Protein AF-A0A8T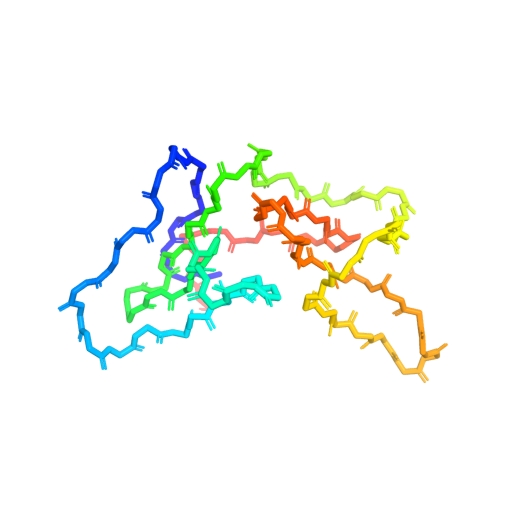4PBM9-F1 (afdb_monomer_lite)

pLDDT: mean 94.44, std 5.36, range [61.38, 98.38]

Structure (mmCIF, N/CA/C/O backbone):
data_AF-A0A8T4PBM9-F1
#
_entry.id   AF-A0A8T4PBM9-F1
#
loop_
_atom_site.group_PDB
_atom_site.id
_atom_site.type_symbol
_atom_site.label_atom_id
_atom_site.label_alt_id
_atom_site.label_comp_id
_atom_site.label_asym_id
_atom_site.label_entity_id
_atom_site.label_seq_id
_atom_site.pdbx_PDB_ins_code
_atom_site.Cartn_x
_atom_site.Cartn_y
_atom_site.Cartn_z
_atom_site.occupancy
_atom_site.B_iso_or_equiv
_atom_site.auth_seq_id
_atom_site.auth_comp_id
_atom_site.auth_asym_id
_atom_site.auth_atom_id
_atom_site.pdbx_PDB_model_num
ATOM 1 N N . MET A 1 1 ? -7.130 10.638 -6.230 1.00 81.31 1 MET A N 1
ATOM 2 C CA . MET A 1 1 ? -8.158 10.465 -5.184 1.00 81.31 1 MET A CA 1
ATOM 3 C C . MET A 1 1 ? -8.867 11.792 -4.963 1.00 81.31 1 MET A C 1
ATOM 5 O O . MET A 1 1 ? -8.251 12.827 -5.191 1.00 81.31 1 MET A O 1
ATOM 9 N N . LYS A 1 2 ? -10.145 11.777 -4.549 1.00 89.19 2 LYS A N 1
ATOM 10 C CA . LYS A 1 2 ? -10.842 13.014 -4.146 1.00 89.19 2 LYS A CA 1
ATOM 11 C C . LYS A 1 2 ? -10.382 13.528 -2.782 1.00 89.19 2 LYS A C 1
ATOM 13 O O . LYS A 1 2 ? -10.399 14.735 -2.587 1.00 89.19 2 LYS A O 1
ATOM 18 N N . GLY A 1 3 ? -9.999 12.627 -1.881 1.00 94.06 3 GLY A N 1
ATOM 19 C CA . GLY A 1 3 ? -9.447 12.977 -0.581 1.00 94.06 3 GLY A CA 1
ATOM 20 C C . GLY A 1 3 ? -7.936 13.183 -0.613 1.00 94.06 3 GLY A C 1
ATOM 21 O O . GLY A 1 3 ? -7.321 13.288 -1.683 1.00 94.06 3 GLY A O 1
ATOM 22 N N . SER A 1 4 ? -7.367 13.233 0.587 1.00 95.75 4 SER A N 1
ATOM 23 C CA . SER A 1 4 ? -5.935 13.407 0.839 1.00 95.75 4 SER A CA 1
ATOM 24 C C . SER A 1 4 ? -5.313 12.123 1.380 1.00 95.75 4 SER A C 1
ATOM 26 O O . SER A 1 4 ? -5.983 11.304 2.006 1.00 95.75 4 SER A O 1
ATOM 28 N N . CYS A 1 5 ? -4.024 11.950 1.150 1.00 97.50 5 CYS A N 1
ATOM 29 C CA . CYS A 1 5 ? -3.204 10.944 1.781 1.00 97.50 5 CYS A CA 1
ATOM 30 C C . CYS A 1 5 ? -2.506 11.553 3.001 1.00 97.50 5 CYS A C 1
ATOM 32 O O . CYS A 1 5 ? -2.024 12.686 2.972 1.00 97.50 5 CYS A O 1
ATOM 34 N N . PHE A 1 6 ? -2.443 10.798 4.090 1.00 97.19 6 PHE A N 1
ATOM 35 C CA . PHE A 1 6 ? -1.709 11.195 5.282 1.00 97.19 6 PHE A CA 1
ATOM 36 C C . PHE A 1 6 ? -1.177 9.984 6.043 1.00 97.19 6 PHE A C 1
ATOM 38 O O . PHE A 1 6 ? -1.758 8.899 6.015 1.00 97.19 6 PHE A O 1
ATOM 45 N N . ALA A 1 7 ? -0.086 10.202 6.775 1.00 97.38 7 ALA A N 1
ATOM 46 C CA . ALA A 1 7 ? 0.461 9.228 7.706 1.00 97.38 7 ALA A CA 1
ATOM 47 C C . ALA A 1 7 ? 0.150 9.629 9.155 1.00 97.38 7 ALA A C 1
ATOM 49 O O . ALA A 1 7 ? 0.259 10.803 9.521 1.00 97.38 7 ALA A O 1
ATOM 50 N N . GLN A 1 8 ? -0.225 8.665 9.992 1.00 96.38 8 GLN A N 1
ATOM 51 C CA . GLN A 1 8 ? -0.417 8.862 11.434 1.00 96.38 8 GLN A CA 1
ATOM 52 C C . GLN A 1 8 ? -0.202 7.554 12.194 1.00 96.38 8 GLN A C 1
ATOM 54 O O . GLN A 1 8 ? -0.298 6.488 11.616 1.00 96.38 8 GLN A O 1
ATOM 59 N N . LEU A 1 9 ? 0.027 7.621 13.509 1.00 95.00 9 LEU A N 1
ATOM 60 C CA . LEU A 1 9 ? 0.382 6.440 14.311 1.00 95.00 9 LEU A CA 1
ATOM 61 C C . LEU A 1 9 ? -0.664 5.314 14.280 1.00 95.00 9 LEU A C 1
ATOM 63 O O . LEU A 1 9 ? -0.320 4.156 14.492 1.00 95.00 9 LEU A O 1
ATOM 67 N N . THR A 1 10 ? -1.941 5.649 14.106 1.00 95.56 10 THR A N 1
ATOM 68 C CA . THR A 1 10 ? -3.010 4.650 14.070 1.00 95.56 10 THR A CA 1
ATOM 69 C C . THR A 1 10 ? -4.051 5.032 13.037 1.00 95.56 10 THR A C 1
ATOM 71 O O . THR A 1 10 ? -4.652 6.107 13.117 1.00 95.56 10 THR A O 1
ATOM 74 N N . CYS A 1 11 ? -4.308 4.136 12.094 1.00 96.75 11 CYS A N 1
ATOM 75 C CA . CYS A 1 11 ? -5.328 4.323 11.078 1.00 96.75 11 CYS A CA 1
ATOM 76 C C . CYS A 1 11 ? -6.650 3.722 11.552 1.00 96.75 11 CYS A C 1
ATOM 78 O O . CYS A 1 11 ? -6.886 2.523 11.458 1.00 96.75 11 CYS A O 1
ATOM 80 N N . THR A 1 12 ? -7.552 4.578 12.038 1.00 93.88 12 THR A N 1
ATOM 81 C CA . THR A 1 12 ? -8.929 4.188 12.367 1.00 93.88 12 THR A CA 1
ATOM 82 C C . THR A 1 12 ? -9.921 4.917 11.474 1.00 93.88 12 THR A C 1
ATOM 84 O O . THR A 1 12 ? -9.782 6.107 11.202 1.00 93.88 12 THR A O 1
ATOM 87 N N . THR A 1 13 ? -10.933 4.190 11.014 1.00 90.94 13 THR A N 1
ATOM 88 C CA . THR A 1 13 ? -12.045 4.722 10.225 1.00 90.94 13 THR A CA 1
ATOM 89 C C . THR A 1 13 ? -13.351 4.165 10.775 1.00 90.94 13 THR A C 1
ATOM 91 O O . THR A 1 13 ? -13.413 3.016 11.215 1.00 90.94 13 THR A O 1
ATOM 94 N N . ASN A 1 14 ? -14.393 4.991 10.805 1.00 86.75 14 ASN A N 1
ATOM 95 C CA . ASN A 1 14 ? -15.706 4.660 11.362 1.00 86.75 14 ASN A CA 1
ATOM 96 C C . ASN A 1 14 ? -16.848 4.869 10.354 1.00 86.75 14 ASN A C 1
ATOM 98 O O . ASN A 1 14 ? -18.015 4.875 10.742 1.00 86.75 14 ASN A O 1
ATOM 102 N N . ASP A 1 15 ? -16.528 5.032 9.069 1.00 90.50 15 ASP A N 1
ATOM 103 C CA . ASP A 1 15 ? -17.513 5.332 8.023 1.00 90.50 15 ASP A CA 1
ATOM 104 C C . ASP A 1 15 ? -18.273 4.099 7.496 1.00 90.50 15 ASP A C 1
ATOM 106 O O . ASP A 1 15 ? -19.213 4.237 6.711 1.00 90.50 15 ASP A O 1
ATOM 110 N N . GLY A 1 16 ? -17.857 2.894 7.908 1.00 91.94 16 GLY A N 1
ATOM 111 C CA . GLY A 1 16 ? -18.449 1.611 7.51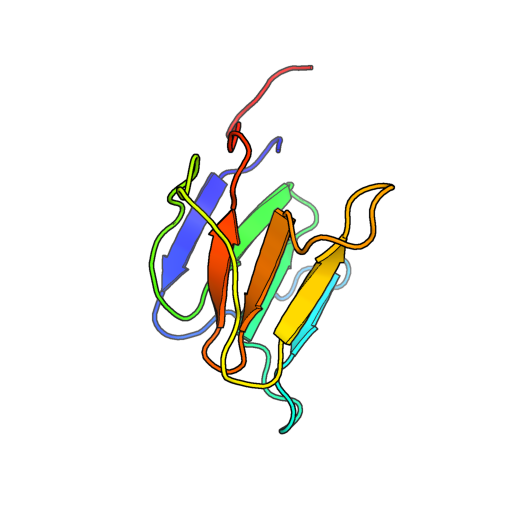7 1.00 91.94 16 GLY A CA 1
ATOM 112 C C . GLY A 1 16 ? -18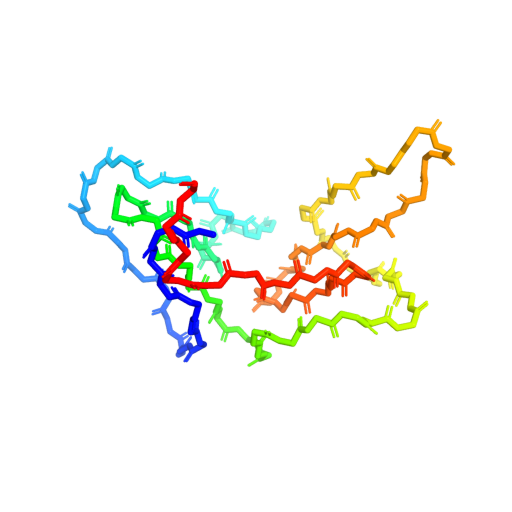.276 1.229 6.042 1.00 91.94 16 GLY A C 1
ATOM 113 O O . GLY A 1 16 ? -18.799 0.198 5.631 1.00 91.94 16 GLY A O 1
ATOM 114 N N . ASN A 1 17 ? -17.564 2.037 5.253 1.00 95.00 17 ASN A N 1
ATOM 115 C CA . ASN A 1 17 ? -17.433 1.897 3.798 1.00 95.00 17 ASN A CA 1
ATOM 116 C C . ASN A 1 17 ? -15.973 1.984 3.322 1.00 95.00 17 ASN A C 1
ATOM 118 O O . ASN A 1 17 ? -15.711 2.104 2.126 1.00 95.00 17 ASN A O 1
ATOM 122 N N . SER A 1 18 ? -15.023 1.943 4.253 1.00 96.50 18 SER A N 1
ATOM 123 C CA . SER A 1 18 ? -13.599 2.011 3.948 1.00 96.50 18 SER A CA 1
ATOM 124 C C . SER A 1 18 ? -13.067 0.701 3.366 1.00 96.50 18 SER A C 1
ATOM 126 O O . SER A 1 18 ? -13.389 -0.388 3.843 1.00 96.50 18 SER A O 1
ATOM 128 N N . PHE A 1 19 ? -12.182 0.812 2.378 1.00 96.56 19 PHE A N 1
ATOM 129 C CA . PHE A 1 19 ? -11.299 -0.274 1.975 1.00 96.56 19 PHE A CA 1
ATOM 130 C C . PHE A 1 19 ? -10.143 -0.355 2.973 1.00 96.56 19 PHE A C 1
ATOM 132 O O . PHE A 1 19 ? -9.308 0.547 3.036 1.00 96.56 19 PHE A O 1
ATOM 139 N N . ILE A 1 20 ? -10.129 -1.412 3.780 1.00 97.00 20 ILE A N 1
ATOM 140 C CA . ILE A 1 20 ? -9.153 -1.612 4.852 1.00 97.00 20 ILE A CA 1
ATOM 141 C C . ILE A 1 20 ? -8.037 -2.527 4.362 1.00 97.00 20 ILE A C 1
ATOM 143 O O . ILE A 1 20 ? -8.295 -3.589 3.793 1.00 97.00 20 ILE A O 1
ATOM 147 N N . ILE A 1 21 ? -6.798 -2.131 4.639 1.00 96.81 21 ILE A N 1
ATOM 148 C CA . ILE A 1 21 ? -5.608 -2.948 4.433 1.00 96.81 21 ILE A CA 1
ATOM 149 C C . ILE A 1 21 ? -5.078 -3.307 5.816 1.00 96.81 21 ILE A C 1
ATOM 151 O O . ILE A 1 21 ? -4.642 -2.443 6.581 1.00 96.81 21 ILE A O 1
ATOM 155 N N . ALA A 1 22 ? -5.159 -4.594 6.138 1.00 94.69 22 ALA A N 1
ATOM 156 C CA . ALA A 1 22 ? -4.654 -5.143 7.382 1.00 94.69 22 ALA A CA 1
ATOM 157 C C . ALA A 1 22 ? -3.356 -5.918 7.144 1.00 94.69 22 ALA A C 1
ATOM 159 O O . ALA A 1 22 ? -3.154 -6.512 6.083 1.00 94.69 22 ALA A O 1
ATOM 160 N N . ASN A 1 23 ? -2.479 -5.911 8.142 1.00 93.06 23 ASN A N 1
ATOM 161 C CA . ASN A 1 23 ? -1.277 -6.730 8.124 1.00 93.06 23 ASN A CA 1
ATOM 162 C C . ASN A 1 23 ? -1.592 -8.193 8.479 1.00 93.06 23 ASN A C 1
ATOM 164 O O . ASN A 1 23 ? -2.720 -8.550 8.812 1.00 93.06 23 ASN A O 1
ATOM 168 N N . ALA A 1 24 ? -0.573 -9.055 8.454 1.00 89.38 24 ALA A N 1
ATOM 169 C CA . ALA A 1 24 ? -0.724 -10.492 8.703 1.00 89.38 24 ALA A CA 1
ATOM 170 C C . ALA A 1 24 ? -1.170 -10.860 10.140 1.00 89.38 24 ALA A C 1
ATOM 172 O O . ALA A 1 24 ? -1.319 -12.038 10.452 1.00 89.38 24 ALA A O 1
ATOM 173 N N . THR A 1 25 ? -1.363 -9.870 11.020 1.00 93.12 25 THR A N 1
ATOM 174 C CA . THR A 1 25 ? -1.895 -10.032 12.385 1.00 93.12 25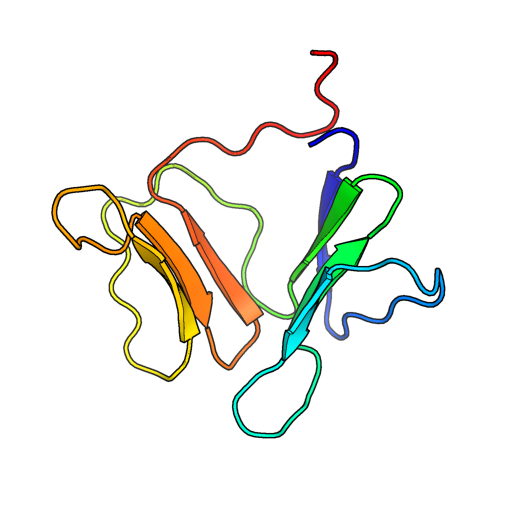 THR A CA 1
ATOM 175 C C . THR A 1 25 ? -3.302 -9.448 12.548 1.00 93.12 25 THR A C 1
ATOM 177 O O . THR A 1 25 ? -3.727 -9.202 13.673 1.00 93.12 25 THR A O 1
ATOM 180 N N . ASP A 1 26 ? -4.004 -9.200 11.437 1.00 91.62 26 ASP A N 1
ATOM 181 C CA . ASP A 1 26 ? -5.344 -8.597 11.368 1.00 91.62 26 ASP A CA 1
ATOM 182 C C . ASP A 1 26 ? -5.441 -7.161 11.923 1.00 91.62 26 ASP A C 1
ATOM 184 O O . ASP A 1 26 ? -6.535 -6.631 12.125 1.00 91.62 26 ASP A O 1
ATOM 188 N N . ASN A 1 27 ? -4.307 -6.483 12.122 1.00 94.31 27 ASN A N 1
ATOM 189 C CA . ASN A 1 27 ? -4.291 -5.068 12.487 1.00 94.31 27 ASN A CA 1
ATOM 190 C C . ASN A 1 27 ? -4.442 -4.210 11.230 1.00 94.31 27 ASN A C 1
ATOM 192 O O . ASN A 1 27 ? -3.716 -4.414 10.258 1.00 94.31 27 ASN A O 1
ATOM 196 N N . THR A 1 28 ? -5.367 -3.246 11.253 1.00 96.00 28 THR A N 1
ATOM 197 C CA . THR A 1 28 ? -5.475 -2.228 10.196 1.00 96.00 28 THR A CA 1
ATOM 198 C C . THR A 1 28 ? -4.203 -1.397 10.189 1.00 96.00 28 THR A C 1
ATOM 200 O O . THR A 1 28 ? -3.865 -0.844 11.221 1.00 96.00 28 THR A O 1
ATOM 203 N N . VAL A 1 29 ? -3.534 -1.306 9.042 1.00 97.44 29 VAL A N 1
ATOM 204 C CA . VAL A 1 29 ? -2.301 -0.513 8.876 1.00 97.44 29 VAL A CA 1
ATOM 205 C C . VAL A 1 29 ? -2.428 0.565 7.805 1.00 97.44 29 VAL A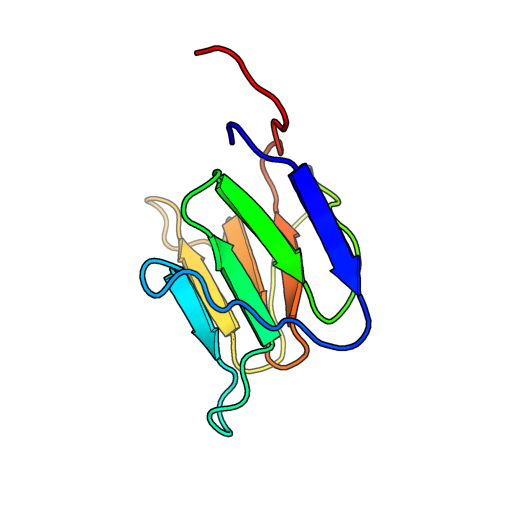 C 1
ATOM 207 O O . VAL A 1 29 ? -1.608 1.474 7.716 1.00 97.44 29 VAL A O 1
ATOM 210 N N . ALA A 1 30 ? -3.476 0.481 6.987 1.00 97.88 30 ALA A N 1
ATOM 211 C CA . ALA A 1 30 ? -3.873 1.533 6.072 1.00 97.88 30 ALA A CA 1
ATOM 212 C C . ALA A 1 30 ? -5.362 1.416 5.738 1.00 97.88 30 ALA A C 1
ATOM 214 O O . ALA A 1 30 ? -5.971 0.348 5.859 1.00 97.88 30 ALA A O 1
ATOM 215 N N . PHE A 1 31 ? -5.957 2.507 5.268 1.00 97.75 31 PHE A N 1
ATOM 216 C CA . PHE A 1 31 ? -7.292 2.467 4.675 1.00 97.75 31 PHE A CA 1
ATOM 217 C C . PHE A 1 31 ? -7.428 3.478 3.545 1.00 97.75 31 PHE A C 1
ATOM 219 O O . PHE A 1 31 ? -6.696 4.463 3.498 1.00 97.75 31 PHE A O 1
ATOM 226 N N . ILE A 1 32 ? -8.431 3.265 2.695 1.00 97.00 32 ILE A N 1
ATOM 227 C CA . ILE A 1 32 ? -9.030 4.303 1.853 1.00 97.00 32 ILE A CA 1
ATOM 228 C C . ILE A 1 32 ? -10.500 4.418 2.252 1.00 97.00 32 ILE A C 1
ATOM 230 O O . ILE A 1 32 ? -11.234 3.433 2.164 1.00 97.00 32 ILE A O 1
ATOM 234 N N . ASN A 1 33 ? -10.931 5.584 2.721 1.00 96.56 33 ASN A N 1
ATOM 235 C CA . ASN A 1 33 ? -12.295 5.786 3.209 1.00 96.56 33 ASN A CA 1
ATOM 236 C C . ASN A 1 33 ? -13.252 6.244 2.087 1.00 96.56 33 ASN A C 1
ATOM 238 O O . ASN A 1 33 ? -12.865 6.443 0.934 1.00 96.56 33 ASN A O 1
ATOM 242 N N . SER A 1 34 ? -14.525 6.428 2.427 1.00 94.69 34 SER A N 1
ATOM 243 C CA . SER A 1 34 ? -15.589 6.828 1.495 1.00 94.69 34 SER A CA 1
ATOM 244 C C . SER A 1 34 ? -15.459 8.249 0.934 1.00 94.69 34 SER A C 1
ATOM 246 O O . SER A 1 34 ? -15.986 8.523 -0.147 1.00 94.69 34 SER A O 1
ATOM 248 N N . THR A 1 35 ? -14.739 9.151 1.609 1.00 93.25 35 THR A N 1
ATOM 249 C CA . THR A 1 35 ? -14.373 10.473 1.066 1.00 93.25 35 THR A CA 1
ATOM 250 C C . THR A 1 35 ? -13.177 10.389 0.115 1.00 93.25 35 THR A C 1
ATOM 252 O O . THR A 1 35 ? -12.891 11.338 -0.619 1.00 93.25 35 THR A O 1
ATOM 255 N N . GLY A 1 36 ? -12.537 9.220 0.045 1.00 93.62 36 GLY A N 1
ATOM 256 C CA . GLY A 1 36 ? -11.356 8.963 -0.756 1.00 93.62 36 GLY A CA 1
ATOM 257 C C . GLY A 1 36 ? -10.087 9.476 -0.095 1.00 93.62 36 GLY A C 1
ATOM 258 O O . GLY A 1 36 ? -9.145 9.761 -0.824 1.00 93.62 36 GLY A O 1
ATOM 259 N N . ASP A 1 37 ? -10.074 9.642 1.227 1.00 95.88 37 ASP A N 1
ATOM 260 C CA . ASP A 1 37 ? -8.857 9.865 1.998 1.00 95.88 37 ASP A CA 1
ATOM 261 C C . ASP A 1 37 ? -8.132 8.543 2.230 1.00 95.88 37 ASP A C 1
ATOM 263 O O . ASP A 1 37 ? -8.767 7.502 2.419 1.00 95.88 37 ASP A O 1
ATOM 267 N N . MET A 1 38 ? -6.805 8.599 2.248 1.00 97.12 38 MET A N 1
ATOM 268 C CA . MET A 1 38 ? -5.931 7.460 2.483 1.00 97.12 38 MET A CA 1
ATOM 269 C C . MET A 1 38 ? -5.103 7.684 3.742 1.00 97.12 38 MET A C 1
ATOM 271 O O . MET A 1 38 ? -4.401 8.683 3.857 1.00 97.12 38 MET A O 1
ATOM 275 N N . CYS A 1 39 ? -5.167 6.735 4.666 1.00 98.12 39 CYS A N 1
ATOM 276 C CA . CYS A 1 39 ? -4.336 6.727 5.863 1.00 98.12 39 CYS A CA 1
ATOM 277 C C . CYS A 1 39 ? -3.272 5.638 5.749 1.00 98.12 39 CYS A C 1
ATOM 279 O O . CYS A 1 39 ? -3.594 4.529 5.320 1.00 98.12 39 CYS A O 1
ATOM 281 N N . LEU A 1 40 ? -2.051 5.949 6.179 1.00 98.38 40 LEU A N 1
ATOM 282 C CA . LEU A 1 40 ? -0.928 5.024 6.328 1.00 98.38 40 LEU A CA 1
ATOM 283 C C . LEU A 1 40 ? -0.416 5.061 7.774 1.00 98.38 40 LEU A C 1
ATOM 285 O O . LEU A 1 40 ? -0.241 6.144 8.336 1.00 98.38 40 LEU A O 1
ATOM 289 N N . GLU A 1 41 ? -0.164 3.906 8.393 1.00 97.94 41 GLU A N 1
ATOM 290 C CA . GLU A 1 41 ? 0.397 3.874 9.753 1.00 97.94 41 GLU A CA 1
ATOM 291 C C . GLU A 1 41 ? 1.898 4.181 9.800 1.00 97.94 41 GLU A C 1
ATOM 293 O O . GLU A 1 41 ? 2.432 4.588 10.838 1.00 97.94 41 GLU A O 1
ATOM 298 N N . LYS A 1 42 ? 2.585 4.042 8.663 1.00 95.81 42 LYS A N 1
ATOM 299 C CA . LYS A 1 42 ? 4.013 4.315 8.536 1.00 95.81 42 LYS A CA 1
ATOM 300 C C . LYS A 1 42 ? 4.345 4.952 7.195 1.00 95.81 42 LYS A C 1
ATOM 302 O O . LYS A 1 42 ? 3.615 4.818 6.221 1.00 95.81 42 LYS A O 1
ATOM 307 N N . GLY A 1 43 ? 5.489 5.629 7.179 1.00 89.75 43 GLY A N 1
ATOM 308 C CA . GLY A 1 43 ? 6.043 6.234 5.981 1.00 89.75 43 GLY A CA 1
ATOM 309 C C . GLY A 1 43 ? 5.402 7.574 5.686 1.00 89.75 43 GLY A C 1
ATOM 310 O O . GLY A 1 43 ? 5.078 8.347 6.593 1.00 89.75 43 GLY A O 1
ATOM 311 N N . ASP A 1 44 ? 5.263 7.848 4.402 1.00 91.31 44 ASP A N 1
ATOM 312 C CA . ASP A 1 44 ? 4.655 9.053 3.880 1.00 91.31 44 ASP A CA 1
ATOM 313 C C . ASP A 1 44 ? 3.858 8.744 2.609 1.00 91.31 44 ASP A C 1
ATOM 315 O O . ASP A 1 44 ? 3.786 7.617 2.122 1.00 91.31 44 ASP A O 1
ATOM 319 N N . CYS A 1 45 ? 3.222 9.776 2.075 1.00 95.19 45 CYS A N 1
ATOM 320 C CA . CYS A 1 45 ? 2.463 9.707 0.835 1.00 95.19 45 CYS A CA 1
ATOM 321 C C . CYS A 1 45 ? 3.357 9.925 -0.391 1.00 95.19 45 CYS A C 1
ATOM 323 O O . CYS A 1 45 ? 2.930 10.558 -1.356 1.00 95.19 45 CYS A O 1
ATOM 325 N N . SER A 1 46 ? 4.616 9.478 -0.334 1.00 95.38 46 SER A N 1
ATOM 326 C CA . SER A 1 46 ? 5.542 9.633 -1.450 1.00 95.38 46 SER A CA 1
ATOM 327 C C . SER A 1 46 ? 5.124 8.793 -2.653 1.00 95.38 46 SER A C 1
ATOM 329 O O . SER A 1 46 ? 4.547 7.706 -2.557 1.00 95.38 46 SER A O 1
ATOM 331 N N . ASP A 1 47 ? 5.428 9.333 -3.824 1.00 96.25 47 ASP A N 1
ATOM 332 C CA . ASP A 1 47 ? 5.208 8.701 -5.109 1.00 96.25 47 ASP A CA 1
ATOM 333 C C . ASP A 1 47 ? 6.526 8.634 -5.894 1.00 96.25 47 ASP A C 1
ATOM 335 O O . ASP A 1 47 ? 7.590 9.015 -5.400 1.00 96.25 47 ASP A O 1
ATOM 339 N N . GLN A 1 48 ? 6.479 8.089 -7.108 1.00 97.44 48 GLN A N 1
ATOM 340 C CA . GLN A 1 48 ? 7.621 8.012 -8.025 1.00 97.44 48 GLN A CA 1
ATOM 341 C C . GLN A 1 48 ? 8.853 7.300 -7.439 1.00 97.44 48 GLN A C 1
ATOM 343 O O . GLN A 1 48 ? 10.000 7.593 -7.787 1.00 97.44 48 GLN A O 1
ATOM 348 N N . SER A 1 49 ? 8.624 6.316 -6.568 1.00 97.31 49 SER A N 1
ATOM 349 C CA . SER A 1 49 ? 9.666 5.421 -6.071 1.00 97.31 49 SER A CA 1
ATOM 350 C C . SER A 1 49 ? 10.387 4.737 -7.234 1.00 97.31 49 SER A C 1
ATOM 352 O O . SER A 1 49 ? 9.755 4.248 -8.169 1.00 97.31 49 SER A O 1
ATOM 354 N N . LEU A 1 50 ? 11.719 4.637 -7.157 1.00 97.12 50 LEU A N 1
ATOM 355 C CA . LEU A 1 50 ? 12.531 4.014 -8.214 1.00 97.12 50 LEU A CA 1
ATOM 356 C C . LEU A 1 50 ? 12.148 2.548 -8.471 1.00 97.12 50 LEU A C 1
ATOM 358 O O . LEU A 1 50 ? 12.205 2.074 -9.603 1.00 97.12 50 LEU A O 1
ATOM 362 N N . SER A 1 51 ? 11.789 1.817 -7.413 1.00 96.31 51 SER A N 1
ATOM 363 C CA . SER A 1 51 ? 11.322 0.433 -7.486 1.00 96.31 51 SER A CA 1
ATOM 364 C C . SER A 1 51 ? 10.613 0.045 -6.193 1.00 96.31 51 SER A C 1
ATOM 366 O O . SER A 1 51 ? 11.056 0.461 -5.124 1.00 96.31 51 SER A O 1
ATOM 368 N N . CYS A 1 52 ? 9.603 -0.818 -6.278 1.00 97.50 52 CYS A N 1
ATOM 369 C CA . CYS A 1 52 ? 8.889 -1.335 -5.115 1.00 97.50 52 CYS A CA 1
ATOM 370 C C . CYS A 1 52 ? 9.141 -2.837 -4.947 1.00 97.50 52 CYS A C 1
ATOM 372 O O . CYS A 1 52 ? 8.604 -3.652 -5.691 1.00 97.50 52 CYS A O 1
ATOM 374 N N . ASN A 1 53 ? 9.959 -3.201 -3.957 1.00 96.00 53 ASN A N 1
ATOM 375 C CA . ASN A 1 53 ? 10.343 -4.585 -3.663 1.00 96.00 53 ASN A CA 1
ATOM 376 C C . ASN A 1 53 ? 10.144 -4.874 -2.165 1.00 96.00 53 ASN A C 1
ATOM 378 O O . ASN A 1 53 ? 11.099 -4.766 -1.394 1.00 96.00 53 ASN A O 1
ATOM 382 N N . PRO A 1 54 ? 8.916 -5.199 -1.725 1.00 93.12 54 PRO A N 1
ATOM 383 C CA . PRO A 1 54 ? 8.636 -5.393 -0.307 1.00 93.12 54 PRO A CA 1
ATOM 384 C C . PRO A 1 54 ? 9.372 -6.635 0.217 1.00 93.12 54 PRO A C 1
ATOM 386 O O . PRO A 1 54 ? 9.334 -7.698 -0.405 1.00 93.12 54 PRO A O 1
ATOM 389 N N . THR A 1 55 ? 10.033 -6.501 1.368 1.00 89.38 55 THR A N 1
ATOM 390 C CA . THR A 1 55 ? 10.818 -7.569 2.025 1.00 89.38 55 THR A CA 1
ATOM 391 C C . THR A 1 55 ? 10.020 -8.356 3.068 1.00 89.38 55 THR A C 1
ATOM 393 O O . THR A 1 55 ? 10.518 -9.333 3.628 1.00 89.38 55 THR A O 1
ATOM 396 N N . ARG A 1 56 ? 8.782 -7.930 3.331 1.00 88.75 56 ARG A N 1
ATOM 397 C CA . ARG A 1 56 ? 7.824 -8.518 4.274 1.00 88.75 56 ARG A CA 1
ATOM 398 C C . ARG A 1 56 ? 6.466 -8.686 3.586 1.00 88.75 56 ARG A C 1
ATOM 400 O O . ARG A 1 56 ? 6.294 -8.267 2.437 1.00 88.75 56 ARG A O 1
ATOM 407 N N . ASP A 1 57 ? 5.516 -9.298 4.289 1.00 91.38 57 ASP A N 1
ATOM 408 C CA . ASP A 1 57 ? 4.133 -9.420 3.824 1.00 91.38 57 ASP A CA 1
ATOM 409 C C . ASP A 1 57 ? 3.560 -8.045 3.475 1.00 91.38 57 ASP A C 1
ATOM 411 O O . ASP A 1 57 ? 3.774 -7.070 4.197 1.00 91.38 57 ASP A O 1
ATOM 415 N N . ALA A 1 58 ? 2.869 -7.968 2.341 1.00 95.31 58 ALA A N 1
ATOM 416 C CA . ALA A 1 58 ? 2.351 -6.719 1.810 1.00 95.31 58 ALA A CA 1
ATOM 417 C C . ALA A 1 58 ? 1.129 -6.968 0.927 1.00 95.31 58 ALA A C 1
ATOM 419 O O . ALA A 1 58 ? 1.077 -7.959 0.191 1.00 95.31 58 ALA A O 1
ATOM 420 N N . PHE A 1 59 ? 0.195 -6.020 0.937 1.00 96.00 59 PHE A N 1
ATOM 421 C CA . PHE A 1 59 ? -0.775 -5.873 -0.140 1.00 96.00 59 PHE A CA 1
ATOM 422 C C . PHE A 1 59 ? -0.048 -5.296 -1.356 1.00 96.00 59 PHE A C 1
ATOM 424 O O . PHE A 1 59 ? 0.634 -4.280 -1.237 1.00 96.00 59 PHE A O 1
ATOM 431 N N . LYS A 1 60 ? -0.157 -5.945 -2.519 1.00 97.12 60 LYS A N 1
ATOM 432 C CA . LYS A 1 60 ? 0.604 -5.579 -3.722 1.00 97.12 60 LYS A CA 1
ATOM 433 C C . LYS A 1 60 ? -0.328 -5.333 -4.895 1.00 97.12 60 LYS A C 1
ATOM 435 O O . LYS A 1 60 ? -1.248 -6.111 -5.136 1.00 97.12 60 LYS A O 1
ATOM 440 N N . ILE A 1 61 ? -0.019 -4.300 -5.668 1.00 97.62 61 ILE A N 1
ATOM 441 C CA . ILE A 1 61 ? -0.580 -4.081 -6.999 1.00 97.62 61 ILE A CA 1
ATOM 442 C C . ILE A 1 61 ? 0.525 -4.382 -8.005 1.00 97.62 61 ILE A C 1
ATOM 444 O O . ILE A 1 61 ? 1.624 -3.822 -7.929 1.00 97.62 61 ILE A O 1
ATOM 448 N N . LEU A 1 62 ? 0.228 -5.287 -8.935 1.00 97.69 62 LEU A N 1
ATOM 449 C CA . LEU A 1 62 ? 1.142 -5.702 -9.992 1.00 97.69 62 LEU A CA 1
ATOM 450 C C . LEU A 1 62 ? 0.744 -5.060 -11.323 1.00 97.69 62 LEU A C 1
ATOM 452 O O . LEU A 1 62 ? -0.438 -4.824 -11.578 1.00 97.69 62 LEU A O 1
ATOM 456 N N . ASN A 1 63 ? 1.725 -4.791 -12.181 1.00 96.62 63 ASN A N 1
ATOM 457 C CA . ASN A 1 63 ? 1.461 -4.449 -13.578 1.00 96.62 63 ASN A CA 1
ATOM 458 C C . ASN A 1 63 ? 1.277 -5.708 -14.445 1.00 96.62 63 ASN A C 1
ATOM 460 O O . ASN A 1 63 ? 1.397 -6.832 -13.968 1.00 96.62 63 ASN A O 1
ATOM 464 N N . SER A 1 64 ? 1.017 -5.528 -15.744 1.00 97.62 64 SER A N 1
ATOM 465 C CA . SER A 1 64 ? 0.789 -6.634 -16.692 1.00 97.62 64 SER A CA 1
ATOM 466 C C . SER A 1 64 ? 2.008 -7.528 -16.950 1.00 97.62 64 SER A C 1
ATOM 468 O O . SER A 1 64 ? 1.886 -8.517 -17.665 1.00 97.62 64 SER A O 1
ATOM 470 N N . SER A 1 65 ? 3.174 -7.162 -16.417 1.00 97.50 65 SER A N 1
ATOM 471 C CA . SER A 1 65 ? 4.409 -7.948 -16.467 1.00 97.50 65 SER A CA 1
ATOM 472 C C . SER A 1 65 ? 4.765 -8.531 -15.092 1.00 97.50 65 SER A C 1
ATOM 474 O O . SER A 1 65 ? 5.934 -8.813 -14.844 1.00 97.50 65 SER A O 1
ATOM 476 N N . ASP A 1 66 ? 3.787 -8.630 -14.186 1.00 96.75 66 ASP A N 1
ATOM 477 C CA . ASP A 1 66 ? 3.901 -9.166 -12.822 1.00 96.75 66 ASP A CA 1
ATOM 478 C C . ASP A 1 66 ? 4.874 -8.418 -11.889 1.00 96.75 66 ASP A C 1
ATOM 480 O O . ASP A 1 66 ? 5.217 -8.900 -10.808 1.00 96.75 66 ASP A O 1
ATOM 484 N N . ASN A 1 67 ? 5.293 -7.201 -12.249 1.00 96.69 67 ASN A N 1
ATOM 485 C CA . ASN A 1 67 ? 6.140 -6.387 -11.377 1.00 96.69 67 ASN A CA 1
ATOM 486 C C . ASN A 1 67 ? 5.292 -5.634 -10.353 1.00 96.69 67 ASN A C 1
ATOM 488 O O . ASN A 1 67 ? 4.263 -5.052 -10.703 1.00 96.69 67 ASN A O 1
ATOM 492 N N . THR A 1 68 ? 5.760 -5.581 -9.104 1.00 98.06 68 THR A N 1
ATOM 493 C CA . THR A 1 68 ? 5.126 -4.773 -8.053 1.00 98.06 68 THR A CA 1
ATOM 494 C C . THR A 1 68 ? 5.320 -3.290 -8.355 1.00 98.06 68 THR A C 1
ATOM 496 O O . THR A 1 68 ? 6.445 -2.798 -8.398 1.00 98.06 68 THR A O 1
ATOM 499 N N . VAL A 1 69 ? 4.212 -2.582 -8.572 1.00 98.25 69 VAL A N 1
ATOM 500 C CA . VAL A 1 69 ? 4.199 -1.135 -8.854 1.00 98.25 69 VAL A CA 1
ATOM 501 C C . VAL A 1 69 ? 3.686 -0.312 -7.681 1.00 98.25 69 VAL A C 1
ATOM 503 O O . VAL A 1 69 ? 4.043 0.864 -7.576 1.00 98.25 69 VAL A O 1
ATOM 506 N N . VAL A 1 70 ? 2.894 -0.940 -6.807 1.00 97.88 70 VAL A N 1
ATOM 507 C CA . VAL A 1 70 ? 2.463 -0.403 -5.515 1.00 97.88 70 VAL A CA 1
ATOM 508 C C . VAL A 1 70 ? 2.537 -1.509 -4.476 1.00 97.88 70 VAL A C 1
ATOM 510 O O . VAL A 1 70 ? 2.148 -2.645 -4.766 1.00 97.88 70 VAL A O 1
ATOM 513 N N . TYR A 1 71 ? 2.969 -1.186 -3.265 1.00 97.62 71 TYR A N 1
ATOM 514 C CA . TYR A 1 71 ? 2.643 -2.010 -2.109 1.00 97.62 71 TYR A CA 1
ATOM 515 C C . TYR A 1 71 ? 2.285 -1.160 -0.898 1.00 97.62 71 TYR A C 1
ATOM 517 O O . TYR A 1 71 ? 2.733 -0.023 -0.787 1.00 97.62 71 TYR A O 1
ATOM 525 N N . ILE A 1 72 ? 1.526 -1.762 0.016 1.00 97.56 72 ILE A N 1
ATOM 526 C CA . ILE A 1 72 ? 1.450 -1.345 1.417 1.00 97.56 72 ILE A CA 1
ATOM 527 C C . ILE A 1 72 ? 1.897 -2.537 2.256 1.00 97.56 72 ILE A C 1
ATOM 529 O O . ILE A 1 72 ? 1.337 -3.631 2.118 1.00 97.56 72 ILE A O 1
ATOM 533 N N . ASP A 1 73 ? 2.963 -2.356 3.031 1.00 96.44 73 ASP A N 1
ATOM 534 C CA . ASP A 1 73 ? 3.611 -3.451 3.750 1.00 96.44 73 ASP A CA 1
ATOM 535 C C . ASP A 1 73 ? 2.990 -3.730 5.125 1.00 96.44 73 ASP A C 1
ATOM 537 O O . ASP A 1 73 ? 1.996 -3.127 5.530 1.00 96.44 73 ASP A O 1
ATOM 541 N N . PHE A 1 74 ? 3.579 -4.686 5.844 1.00 96.75 74 PHE A N 1
ATOM 542 C CA . PHE A 1 74 ? 3.147 -5.094 7.177 1.00 96.75 74 PHE A CA 1
ATOM 543 C C . PHE A 1 74 ? 3.033 -3.933 8.177 1.00 96.75 74 PHE A C 1
ATOM 545 O O . PHE A 1 74 ? 2.201 -4.006 9.079 1.00 96.75 74 PHE A O 1
ATOM 552 N N . ASP A 1 75 ? 3.881 -2.910 8.066 1.00 95.56 75 ASP A N 1
ATOM 553 C CA . ASP A 1 75 ? 3.884 -1.770 8.983 1.00 95.56 75 ASP A CA 1
ATOM 554 C C . ASP A 1 75 ? 2.997 -0.616 8.470 1.00 95.56 75 ASP A C 1
ATOM 556 O O . ASP A 1 75 ? 2.918 0.422 9.121 1.00 95.56 75 ASP A O 1
ATOM 560 N N . GLY A 1 76 ? 2.349 -0.776 7.311 1.00 96.38 76 GLY A N 1
ATOM 561 C CA . GLY A 1 76 ? 1.545 0.268 6.684 1.00 96.38 76 GLY A CA 1
ATOM 562 C C . GLY A 1 76 ? 2.350 1.259 5.849 1.00 96.38 76 GLY A C 1
ATOM 563 O O . GLY A 1 76 ? 1.843 2.344 5.594 1.00 96.38 76 GLY A O 1
ATOM 564 N N . ASP A 1 77 ? 3.577 0.917 5.438 1.00 96.12 77 ASP A N 1
ATOM 565 C CA . ASP A 1 77 ? 4.414 1.781 4.598 1.00 96.12 77 ASP A CA 1
ATOM 566 C C . ASP A 1 77 ? 4.037 1.647 3.116 1.00 96.12 77 ASP A C 1
ATOM 568 O O . ASP A 1 77 ? 3.916 0.529 2.599 1.00 96.12 77 ASP A O 1
ATOM 572 N N . LEU A 1 78 ? 3.854 2.781 2.434 1.00 97.00 78 LEU A N 1
ATOM 573 C CA . LEU A 1 78 ? 3.519 2.844 1.013 1.00 97.00 78 LEU A CA 1
ATOM 574 C C . LEU A 1 78 ? 4.791 2.902 0.168 1.00 97.00 78 LEU A C 1
ATOM 576 O O . LEU A 1 78 ? 5.656 3.745 0.363 1.00 97.00 78 LEU A O 1
ATOM 580 N N . CYS A 1 79 ? 4.841 2.076 -0.871 1.00 97.75 79 CYS A N 1
ATOM 581 C CA . CYS A 1 79 ? 5.704 2.328 -2.017 1.00 97.75 79 CYS A CA 1
ATOM 582 C C . CYS A 1 79 ? 4.850 2.448 -3.269 1.00 97.75 79 CYS A C 1
ATOM 584 O O . CYS A 1 79 ? 4.015 1.582 -3.533 1.00 97.75 79 CYS A O 1
ATOM 586 N N . LEU A 1 80 ? 5.090 3.489 -4.063 1.00 98.00 80 LEU A N 1
ATOM 587 C CA . LEU A 1 80 ? 4.384 3.764 -5.308 1.00 98.00 80 LEU A CA 1
ATOM 588 C C . LEU A 1 80 ? 5.386 4.207 -6.375 1.00 98.00 80 LEU A C 1
ATOM 590 O O . LEU A 1 80 ? 6.032 5.238 -6.237 1.00 98.00 80 LEU A O 1
ATOM 594 N N . THR A 1 81 ? 5.494 3.443 -7.462 1.00 98.19 81 THR A N 1
ATOM 595 C CA . THR A 1 81 ? 6.340 3.807 -8.622 1.00 98.19 81 THR A CA 1
ATOM 596 C C . THR A 1 81 ? 5.684 4.823 -9.566 1.00 98.19 81 THR A C 1
ATOM 598 O O . THR A 1 81 ? 6.366 5.449 -10.373 1.00 98.19 81 THR A O 1
ATOM 601 N N . GLY A 1 82 ? 4.357 4.969 -9.492 1.00 96.31 82 GLY A N 1
ATOM 602 C CA . GLY A 1 82 ? 3.575 5.932 -10.273 1.00 96.31 82 GLY A CA 1
ATOM 603 C C . GLY A 1 82 ? 3.450 7.290 -9.583 1.00 96.31 82 GLY A C 1
ATOM 604 O O . GLY A 1 82 ? 4.243 7.611 -8.709 1.00 96.31 82 GLY A O 1
ATOM 605 N N . THR A 1 83 ? 2.439 8.072 -9.960 1.00 95.50 83 THR A N 1
ATOM 606 C CA . THR A 1 83 ? 2.126 9.363 -9.328 1.00 95.50 83 THR A CA 1
ATOM 607 C C . THR A 1 83 ? 0.911 9.261 -8.411 1.00 95.50 83 THR A C 1
ATOM 609 O O . THR A 1 83 ? -0.077 8.595 -8.740 1.00 95.50 83 THR A O 1
ATOM 612 N N . LEU A 1 84 ? 0.961 9.946 -7.269 1.00 94.62 84 LEU A N 1
ATOM 613 C CA . LEU A 1 84 ? -0.165 10.114 -6.361 1.00 94.62 84 LEU A CA 1
ATOM 614 C C . LEU A 1 84 ? -0.825 11.465 -6.641 1.00 94.62 84 LEU A C 1
ATOM 616 O O . LEU A 1 84 ? -0.241 12.528 -6.456 1.00 94.62 84 LEU A O 1
ATOM 620 N N . HIS A 1 85 ? -2.074 11.424 -7.093 1.00 93.81 85 HIS A N 1
ATOM 621 C CA . HIS A 1 85 ? -2.882 12.625 -7.264 1.00 93.81 85 HIS A CA 1
ATOM 622 C C . HIS A 1 85 ? -3.912 12.697 -6.141 1.00 93.81 85 HIS A C 1
ATOM 624 O O . HIS A 1 85 ? -4.769 11.820 -6.024 1.00 93.81 85 HIS A O 1
ATOM 630 N N . GLU A 1 86 ? -3.847 13.748 -5.337 1.00 93.94 86 GLU A N 1
ATOM 631 C CA . GLU A 1 86 ? -4.761 14.022 -4.225 1.00 93.94 86 GLU A CA 1
ATOM 632 C C . 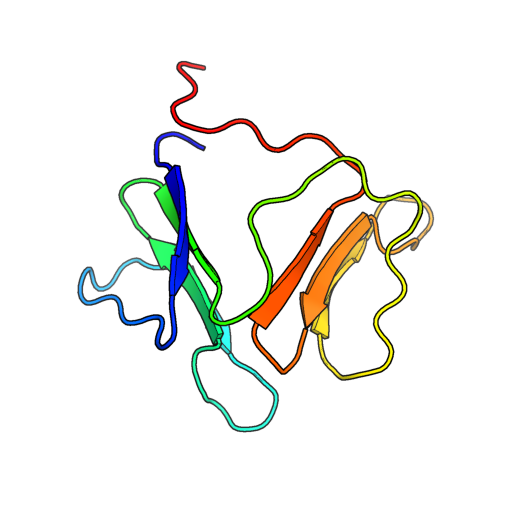GLU A 1 86 ? -5.681 15.185 -4.579 1.00 93.94 86 GLU A C 1
ATOM 634 O O . GLU A 1 86 ? -5.369 15.965 -5.484 1.00 93.94 86 GLU A O 1
ATOM 639 N N . ASN A 1 87 ? -6.819 15.304 -3.889 1.00 92.00 87 ASN A N 1
ATOM 640 C CA . ASN A 1 87 ? -7.775 16.402 -4.088 1.00 92.00 87 ASN A CA 1
ATOM 641 C C . ASN A 1 87 ? -8.133 16.642 -5.570 1.00 92.00 87 ASN A C 1
ATOM 643 O O . ASN A 1 87 ? -8.374 17.767 -6.011 1.00 92.00 87 ASN A O 1
ATOM 647 N N . SER A 1 88 ? -8.107 15.576 -6.372 1.00 81.88 88 SER A N 1
ATOM 648 C CA . SER A 1 88 ? -8.166 15.674 -7.825 1.00 81.88 88 SER A CA 1
ATOM 649 C C . SER A 1 88 ? -9.618 15.824 -8.262 1.00 81.88 88 SER A C 1
ATOM 651 O O . SER A 1 88 ? -10.471 15.027 -7.860 1.00 81.88 88 SER A O 1
ATOM 653 N N . ASN A 1 89 ? -9.898 16.814 -9.112 1.00 71.94 89 ASN A N 1
ATOM 654 C CA . ASN A 1 89 ? -11.176 16.894 -9.808 1.00 71.94 89 ASN A CA 1
ATOM 655 C C . ASN A 1 89 ? -11.021 16.158 -11.152 1.00 71.94 89 ASN A C 1
ATOM 657 O O . ASN A 1 89 ? -10.169 16.580 -11.936 1.00 71.94 89 ASN A O 1
ATOM 661 N N . PRO A 1 90 ? -11.730 15.035 -11.366 1.00 61.38 90 PRO A N 1
ATOM 662 C CA . PRO A 1 90 ? -11.569 14.197 -12.554 1.00 61.38 90 PRO A CA 1
ATOM 663 C C . PRO A 1 90 ? -11.919 14.916 -13.860 1.00 61.38 90 PRO A C 1
ATOM 665 O O . PRO A 1 90 ? -12.748 15.857 -13.824 1.00 61.38 90 PRO A O 1
#

Sequence (90 aa):
MKGSCFAQLTCTTNDGNSFIIANATDNTVAFINSTGDMCLEKGDCSDQSLSCNPTRDAFKILNSSDNTVVYIDFDGDLCLTGTLHENSNP

Secondary structure (DSSP, 8-state):
--S-EEE-S-----SS--EEEE-TTS-EEEEE-TT--EEESSS------S----SS-EEEEE-TTS-EEEEEETT--EEESS----S---

Radius of gyration: 12.71 Å; chains: 1; bounding box: 31×27×31 Å

Foldseek 3Di:
DLAEEFEDQADDDDQVAKDFDAAPVRGTQWIQDPSRYIYGNDDGPDEQDPADDDPADWDFDADPVRGGQWTQHNNRHIYHNHDDDHSDDD